Protein AF-A0A2H9L9Q4-F1 (afdb_monomer)

Structure (mmCIF, N/CA/C/O backbone):
data_AF-A0A2H9L9Q4-F1
#
_entry.id   AF-A0A2H9L9Q4-F1
#
loop_
_atom_site.group_PDB
_atom_site.id
_atom_site.type_symbol
_atom_site.label_atom_id
_atom_site.label_alt_id
_atom_site.label_comp_id
_atom_site.label_asym_id
_atom_site.label_entity_id
_atom_site.label_seq_id
_atom_site.pdbx_PDB_ins_code
_atom_site.Cartn_x
_atom_site.Cartn_y
_atom_site.Cartn_z
_atom_site.occupancy
_atom_site.B_iso_or_equiv
_atom_site.auth_seq_id
_atom_site.auth_comp_id
_atom_site.auth_asym_id
_atom_site.auth_atom_id
_atom_site.pdbx_PDB_model_num
ATOM 1 N N . MET A 1 1 ? 17.884 46.945 -38.966 1.00 43.84 1 MET A N 1
ATOM 2 C CA . MET A 1 1 ? 17.045 45.928 -38.302 1.00 43.84 1 MET A CA 1
ATOM 3 C C . MET A 1 1 ? 17.949 45.073 -37.422 1.00 43.84 1 MET A C 1
ATOM 5 O O . MET A 1 1 ? 18.669 44.251 -37.975 1.00 43.84 1 MET A O 1
ATOM 9 N N . PRO A 1 2 ? 18.020 45.309 -36.104 1.00 39.25 2 PRO A N 1
ATOM 10 C CA . PRO A 1 2 ? 18.740 44.424 -35.196 1.00 39.25 2 PRO A CA 1
ATOM 11 C C . PRO A 1 2 ? 17.828 43.260 -34.773 1.00 39.25 2 PRO A C 1
ATOM 13 O O . PRO A 1 2 ? 16.712 43.481 -34.310 1.00 39.25 2 PRO A O 1
ATOM 16 N N . THR A 1 3 ? 18.290 42.027 -34.972 1.00 51.09 3 THR A N 1
ATOM 17 C CA . THR A 1 3 ? 17.636 40.795 -34.509 1.00 51.09 3 THR A CA 1
ATOM 18 C C . THR A 1 3 ? 17.971 40.561 -33.036 1.00 51.09 3 THR A C 1
ATOM 20 O O . THR A 1 3 ? 19.142 40.470 -32.674 1.00 51.09 3 THR A O 1
ATOM 23 N N . ASP A 1 4 ? 16.940 40.492 -32.200 1.00 53.03 4 ASP A N 1
ATOM 24 C CA . ASP A 1 4 ? 17.008 40.265 -30.753 1.00 53.03 4 ASP A CA 1
ATOM 25 C C . ASP A 1 4 ? 17.643 38.897 -30.400 1.00 53.03 4 ASP A C 1
ATOM 27 O O . ASP A 1 4 ? 17.156 37.870 -30.880 1.00 53.03 4 ASP A O 1
ATOM 31 N N . PRO A 1 5 ? 18.697 38.834 -29.561 1.00 51.59 5 PRO A N 1
ATOM 32 C CA . PRO A 1 5 ? 19.255 37.592 -29.046 1.00 51.59 5 PRO A CA 1
ATOM 33 C C . PRO A 1 5 ? 18.615 37.265 -27.689 1.00 51.59 5 PRO A C 1
ATOM 35 O O . PRO A 1 5 ? 19.230 37.452 -26.638 1.00 51.59 5 PRO A O 1
ATOM 38 N N . ARG A 1 6 ? 17.372 36.775 -27.682 1.00 43.81 6 ARG A N 1
ATOM 39 C CA . ARG A 1 6 ? 16.716 36.331 -26.443 1.00 43.81 6 ARG A CA 1
ATOM 40 C C . ARG A 1 6 ? 16.278 34.873 -26.491 1.00 43.81 6 ARG A C 1
ATOM 42 O O . ARG A 1 6 ? 15.568 34.424 -27.383 1.00 43.81 6 ARG A O 1
ATOM 49 N N . SER A 1 7 ? 16.718 34.189 -25.434 1.00 46.62 7 SER A N 1
ATOM 50 C CA . SER A 1 7 ? 16.225 32.932 -24.868 1.00 46.62 7 SER A CA 1
ATOM 51 C C . SER A 1 7 ? 16.366 31.675 -25.723 1.00 46.62 7 SER A C 1
ATOM 53 O O . SER A 1 7 ? 15.405 31.118 -26.246 1.00 46.62 7 SER A O 1
ATOM 55 N N . ASN A 1 8 ? 17.592 31.154 -25.721 1.00 40.25 8 ASN A N 1
ATOM 56 C CA . ASN A 1 8 ? 17.859 29.723 -25.787 1.00 40.25 8 ASN A CA 1
ATOM 57 C C . ASN A 1 8 ? 17.203 29.031 -24.573 1.00 40.25 8 ASN A C 1
ATOM 59 O O . ASN A 1 8 ? 17.855 28.800 -23.555 1.00 40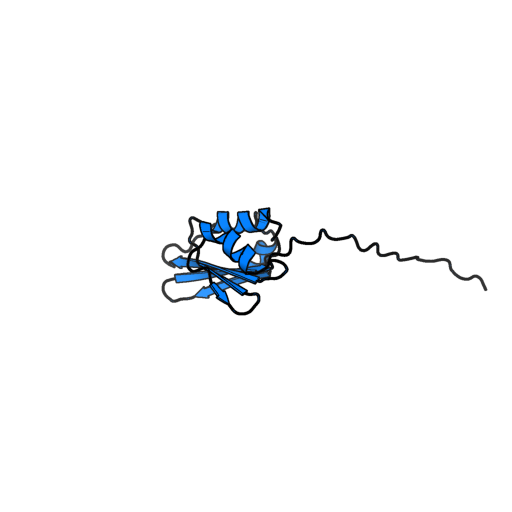.25 8 ASN A O 1
ATOM 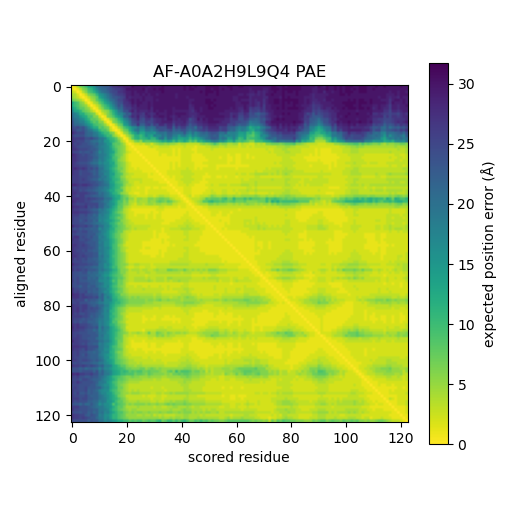63 N N . ASN A 1 9 ? 15.905 28.731 -24.655 1.00 40.69 9 ASN A N 1
ATOM 64 C CA . ASN A 1 9 ? 15.212 27.910 -23.665 1.00 40.69 9 ASN A CA 1
ATOM 65 C C . ASN A 1 9 ? 15.562 26.438 -23.894 1.00 40.69 9 ASN A C 1
ATOM 67 O O . ASN A 1 9 ? 14.764 25.634 -24.374 1.00 40.69 9 ASN A O 1
ATOM 71 N N . ARG A 1 10 ? 16.794 26.094 -23.514 1.00 35.97 10 ARG A N 1
ATOM 72 C CA . ARG A 1 10 ? 17.216 24.731 -23.218 1.00 35.97 10 ARG A CA 1
ATOM 73 C C . ARG A 1 10 ? 16.554 24.352 -21.897 1.00 35.97 10 ARG A C 1
ATOM 75 O O . ARG A 1 10 ? 17.144 24.509 -20.832 1.00 35.97 10 ARG A O 1
ATOM 82 N N . TRP A 1 11 ? 15.311 23.885 -21.964 1.00 38.22 11 TRP A N 1
ATOM 83 C CA . TRP A 1 11 ? 14.765 23.057 -20.898 1.00 38.22 11 TRP A CA 1
ATOM 84 C C . TRP A 1 11 ? 15.619 21.796 -20.897 1.00 38.22 11 TRP A C 1
ATOM 86 O O . TRP A 1 11 ? 15.398 20.869 -21.673 1.00 38.22 11 TRP A O 1
ATOM 96 N N . SER A 1 12 ? 16.682 21.818 -20.098 1.00 38.00 12 SER A N 1
ATOM 97 C CA . SER A 1 12 ? 17.366 20.617 -19.664 1.00 38.00 12 SER A CA 1
ATOM 98 C C . SER A 1 12 ? 16.286 19.779 -19.005 1.00 38.00 12 SER A C 1
ATOM 100 O O . SER A 1 12 ? 15.901 20.065 -17.873 1.00 38.00 12 SER A O 1
ATOM 102 N N . ALA A 1 13 ? 15.737 18.816 -19.747 1.00 40.00 13 ALA A N 1
ATOM 103 C CA . ALA A 1 13 ? 14.986 17.723 -19.174 1.00 40.00 13 ALA A CA 1
ATOM 104 C C . ALA A 1 13 ? 15.926 17.119 -18.136 1.00 40.00 13 ALA A C 1
ATOM 106 O O . ALA A 1 13 ? 16.867 16.405 -18.476 1.00 40.00 13 ALA A O 1
ATOM 107 N N . GLN A 1 14 ? 15.757 17.537 -16.882 1.00 41.75 14 GLN A N 1
ATOM 108 C CA . GLN A 1 14 ? 16.363 16.868 -15.756 1.00 41.75 14 GLN A CA 1
ATOM 109 C C . GLN A 1 14 ? 15.865 15.444 -15.896 1.00 41.75 14 GLN A C 1
ATOM 111 O O . GLN A 1 14 ? 14.661 15.186 -15.811 1.00 41.75 14 GLN A O 1
ATOM 116 N N . SER A 1 15 ? 16.798 14.573 -16.267 1.00 40.34 15 SER A N 1
ATOM 117 C CA . SER A 1 15 ? 16.666 13.134 -16.239 1.00 40.34 15 SER A CA 1
ATOM 118 C C . SER A 1 15 ? 16.173 12.797 -14.844 1.00 40.34 15 SER A C 1
ATOM 120 O O . SER A 1 15 ? 16.956 12.743 -13.897 1.00 40.34 15 SER A O 1
ATOM 122 N N . HIS A 1 16 ? 14.850 12.690 -14.715 1.00 47.25 16 HIS A N 1
ATOM 123 C CA . HIS A 1 16 ? 14.247 12.078 -13.554 1.00 47.25 16 HIS A CA 1
ATOM 124 C C . HIS A 1 16 ? 14.868 10.683 -13.505 1.00 47.25 16 HIS A C 1
ATOM 126 O O . HIS A 1 16 ? 14.940 10.047 -14.566 1.00 47.25 16 HIS A O 1
ATOM 132 N N . PRO A 1 17 ? 15.395 10.242 -12.350 1.00 47.22 17 PRO A N 1
ATOM 133 C CA . PRO A 1 17 ? 15.882 8.880 -12.231 1.00 47.22 17 PRO A CA 1
ATOM 134 C C . PRO A 1 17 ? 14.781 7.962 -12.758 1.00 47.22 17 PRO A C 1
ATOM 136 O O . PRO A 1 17 ? 13.597 8.182 -12.487 1.00 47.22 17 PRO A O 1
ATOM 139 N N . GLU A 1 18 ? 15.167 7.037 -13.630 1.00 51.12 18 GLU A N 1
ATOM 140 C CA . GLU A 1 18 ? 14.252 6.050 -14.174 1.00 51.12 18 GLU A CA 1
ATOM 141 C C . GLU A 1 18 ? 13.669 5.297 -12.979 1.00 51.12 18 GLU A C 1
ATOM 143 O O . GLU A 1 18 ? 14.385 4.535 -12.339 1.00 51.12 18 GLU A O 1
ATOM 148 N N . VAL A 1 19 ? 12.413 5.606 -12.627 1.00 57.41 19 VAL A N 1
ATOM 149 C CA . VAL A 1 19 ? 11.683 4.921 -11.554 1.00 57.41 19 VAL A CA 1
ATOM 150 C C . VAL A 1 19 ? 11.829 3.440 -11.832 1.00 57.41 19 VAL A C 1
ATOM 1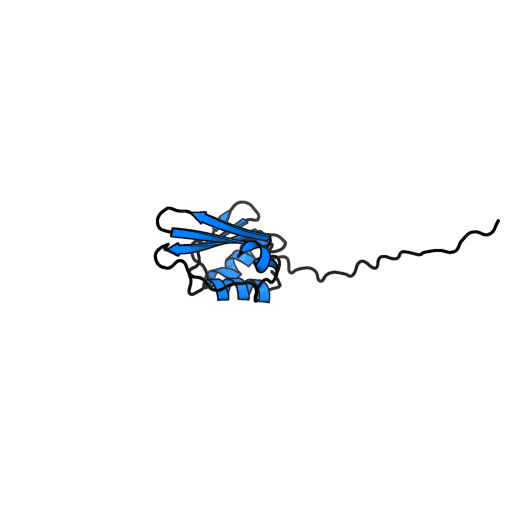52 O O . VAL A 1 19 ? 11.507 3.019 -12.946 1.00 57.41 19 VAL A O 1
ATOM 155 N N . GLU A 1 20 ? 12.344 2.683 -10.868 1.00 65.25 20 GLU A N 1
ATOM 156 C CA . GLU A 1 20 ? 12.578 1.255 -11.044 1.00 65.25 20 GLU A CA 1
ATOM 157 C C . GLU A 1 20 ? 11.264 0.592 -11.484 1.00 65.25 20 GLU A C 1
ATOM 159 O O . GLU A 1 20 ? 10.252 0.589 -10.778 1.00 65.25 20 GLU A O 1
ATOM 164 N N . LYS A 1 21 ? 11.234 0.149 -12.744 1.00 81.06 21 LYS A N 1
ATOM 165 C CA . LYS A 1 21 ? 10.029 -0.378 -13.381 1.00 81.06 21 LYS A CA 1
ATOM 166 C C . LYS A 1 21 ? 9.899 -1.834 -12.978 1.00 81.06 21 LYS A C 1
ATOM 168 O O . LYS A 1 21 ? 10.616 -2.671 -13.510 1.00 81.06 21 LYS A O 1
ATOM 173 N N . MET A 1 22 ? 8.965 -2.125 -12.079 1.00 91.81 22 MET A N 1
ATOM 174 C CA . MET A 1 22 ? 8.639 -3.497 -11.710 1.00 91.81 22 MET A CA 1
ATOM 175 C C . MET A 1 22 ? 7.402 -3.995 -12.454 1.00 91.81 22 MET A C 1
ATOM 177 O O . MET A 1 22 ? 6.328 -3.374 -12.467 1.00 91.81 22 MET A O 1
ATOM 181 N N . ASN A 1 23 ? 7.533 -5.171 -13.055 1.00 93.94 23 ASN A N 1
ATOM 182 C CA . ASN A 1 23 ? 6.400 -5.871 -13.638 1.00 93.94 23 ASN A CA 1
ATOM 183 C C . ASN A 1 23 ? 5.553 -6.553 -12.546 1.00 93.94 23 ASN A C 1
ATOM 185 O O . ASN A 1 23 ? 5.935 -6.647 -11.380 1.00 93.94 23 ASN A O 1
ATOM 189 N N . ALA A 1 24 ? 4.376 -7.055 -12.924 1.00 95.06 24 ALA A N 1
ATOM 190 C CA . ALA A 1 24 ? 3.425 -7.620 -11.968 1.00 95.06 24 ALA A CA 1
ATOM 191 C C . ALA A 1 24 ? 3.975 -8.826 -11.177 1.00 95.06 24 ALA A C 1
ATOM 193 O O . ALA A 1 24 ? 3.596 -9.013 -10.022 1.00 95.06 24 ALA A O 1
ATOM 194 N N . ASN A 1 25 ? 4.872 -9.633 -11.759 1.00 95.62 25 ASN A N 1
ATOM 195 C CA . ASN A 1 25 ? 5.470 -10.769 -11.053 1.00 95.62 25 ASN A CA 1
ATOM 196 C C . ASN A 1 25 ? 6.476 -10.307 -9.998 1.00 95.62 25 ASN A C 1
ATOM 198 O O . ASN A 1 25 ? 6.466 -10.835 -8.890 1.00 95.62 25 ASN A O 1
ATOM 202 N N . GLU A 1 26 ? 7.315 -9.325 -10.318 1.00 95.69 26 GLU A N 1
ATOM 203 C CA . GLU A 1 26 ? 8.301 -8.768 -9.382 1.00 95.69 26 GLU A CA 1
ATOM 204 C C . GLU A 1 26 ? 7.608 -8.122 -8.187 1.00 95.69 26 GLU A C 1
ATOM 206 O O . GLU A 1 26 ? 7.926 -8.447 -7.043 1.00 95.69 26 GLU A O 1
ATOM 211 N N . VAL A 1 27 ? 6.579 -7.309 -8.447 1.00 96.25 27 VAL A N 1
ATOM 212 C CA . VAL A 1 27 ? 5.756 -6.710 -7.390 1.00 96.25 27 VAL A CA 1
ATOM 213 C C . VAL A 1 27 ? 5.096 -7.788 -6.536 1.00 96.25 27 VAL A C 1
ATOM 215 O O . VAL A 1 27 ? 5.148 -7.710 -5.310 1.00 96.25 27 VAL A O 1
ATOM 218 N N . ALA A 1 28 ? 4.513 -8.822 -7.154 1.00 96.75 28 ALA A N 1
ATOM 219 C CA . ALA A 1 28 ? 3.887 -9.921 -6.425 1.00 96.75 28 ALA A CA 1
ATOM 220 C C . ALA A 1 28 ? 4.883 -10.676 -5.528 1.00 96.75 28 ALA A C 1
ATOM 222 O O . ALA A 1 28 ? 4.519 -11.050 -4.416 1.00 96.75 28 ALA A O 1
ATOM 223 N N . GLN A 1 29 ? 6.127 -10.888 -5.974 1.00 96.94 29 GLN A N 1
ATOM 224 C CA . GLN A 1 29 ? 7.165 -11.515 -5.147 1.00 96.94 29 GLN A CA 1
ATOM 225 C C . GLN A 1 29 ? 7.630 -10.597 -4.012 1.00 96.94 29 GLN A C 1
ATOM 227 O O . GLN A 1 29 ? 7.757 -11.068 -2.882 1.00 96.94 29 GLN A O 1
ATOM 232 N N . LEU A 1 30 ? 7.833 -9.304 -4.288 1.00 96.38 30 LEU A N 1
ATOM 233 C CA . LEU A 1 30 ? 8.270 -8.311 -3.304 1.00 96.38 30 LEU A CA 1
ATOM 234 C C . LEU A 1 30 ? 7.317 -8.246 -2.102 1.00 96.38 30 LEU A C 1
ATOM 236 O O . LEU A 1 30 ? 7.753 -8.257 -0.951 1.00 96.38 30 LEU A O 1
ATOM 240 N N . ILE A 1 31 ? 6.008 -8.232 -2.363 1.00 96.75 31 ILE A N 1
ATOM 241 C CA . ILE A 1 31 ? 4.990 -8.057 -1.318 1.00 96.75 31 ILE A CA 1
ATOM 242 C C . ILE A 1 31 ? 4.537 -9.366 -0.659 1.00 96.75 31 ILE A C 1
ATOM 244 O O . ILE A 1 31 ? 3.851 -9.331 0.360 1.00 96.75 31 ILE A O 1
ATOM 248 N N . LYS A 1 32 ? 4.945 -10.527 -1.187 1.00 96.38 32 LYS A N 1
ATOM 249 C CA . LYS A 1 32 ? 4.449 -11.853 -0.775 1.00 96.38 32 LYS A CA 1
ATOM 250 C C . LYS A 1 32 ? 4.621 -12.167 0.713 1.00 96.38 32 LYS A C 1
ATOM 252 O O . LYS A 1 32 ? 3.848 -12.935 1.269 1.00 96.38 32 LYS A O 1
ATOM 257 N N . ARG A 1 33 ? 5.647 -11.610 1.362 1.00 96.56 33 ARG A N 1
ATOM 258 C CA . ARG A 1 33 ? 5.900 -11.809 2.804 1.00 96.56 33 ARG A CA 1
ATOM 259 C C . ARG A 1 33 ? 5.027 -10.930 3.709 1.00 96.56 33 ARG A C 1
ATOM 261 O O . ARG A 1 33 ? 4.928 -11.216 4.895 1.00 96.56 33 ARG A O 1
ATOM 268 N N . TYR A 1 34 ? 4.419 -9.877 3.165 1.00 97.38 34 TYR A N 1
ATOM 269 C CA . TYR A 1 34 ? 3.636 -8.887 3.915 1.00 97.38 34 TYR A CA 1
ATOM 270 C C . TYR A 1 34 ? 2.135 -8.951 3.609 1.00 97.38 34 TYR A C 1
ATOM 272 O O . TYR A 1 34 ? 1.347 -8.194 4.178 1.00 97.38 34 TYR A O 1
ATOM 280 N N . ALA A 1 35 ? 1.739 -9.811 2.674 1.00 97.12 35 ALA A N 1
ATOM 281 C CA . ALA A 1 35 ? 0.386 -9.862 2.166 1.00 97.12 35 ALA A CA 1
ATOM 282 C C . ALA A 1 35 ? -0.024 -11.287 1.785 1.00 97.12 35 ALA A C 1
ATOM 284 O O . ALA A 1 35 ? 0.775 -12.087 1.299 1.00 97.12 35 ALA A O 1
ATOM 285 N N . ASP A 1 36 ? -1.308 -11.551 1.958 1.00 97.19 36 ASP A N 1
ATOM 286 C CA . ASP A 1 36 ? -2.006 -12.760 1.567 1.00 97.19 36 ASP A CA 1
ATOM 287 C C . ASP A 1 36 ? -2.789 -12.516 0.264 1.00 97.19 36 ASP A C 1
ATOM 289 O O . ASP A 1 36 ? -2.879 -11.394 -0.247 1.00 97.19 36 ASP A O 1
ATOM 293 N N . ASP A 1 37 ? -3.373 -13.578 -0.299 1.00 96.25 37 ASP A N 1
ATOM 294 C CA . ASP A 1 37 ? -4.243 -13.497 -1.484 1.00 96.25 37 ASP A CA 1
ATOM 295 C C . ASP A 1 37 ? -3.625 -12.781 -2.704 1.00 96.25 37 ASP A C 1
ATOM 297 O O . ASP A 1 37 ? -4.343 -12.219 -3.536 1.00 96.25 37 ASP A O 1
ATOM 301 N N . VAL A 1 38 ? -2.295 -12.830 -2.842 1.00 97.62 38 VAL A N 1
ATOM 302 C CA . VAL A 1 38 ? -1.572 -12.165 -3.931 1.00 97.62 38 VAL A CA 1
ATOM 303 C C . VAL A 1 38 ? -1.973 -12.758 -5.280 1.00 97.62 38 VAL A C 1
ATOM 305 O O . VAL A 1 38 ? -1.713 -13.928 -5.571 1.00 97.62 38 VAL A O 1
ATOM 308 N N . LYS A 1 39 ? -2.610 -11.941 -6.117 1.00 97.31 39 LYS A N 1
ATOM 309 C CA . LYS A 1 39 ? -3.179 -12.329 -7.410 1.00 97.31 39 LYS A CA 1
ATOM 310 C C . LYS A 1 39 ? -2.751 -11.340 -8.478 1.00 97.31 39 LYS A C 1
ATOM 312 O O . LYS A 1 39 ? -2.929 -10.134 -8.324 1.00 97.31 39 LYS A O 1
ATOM 317 N N . ILE A 1 40 ? -2.244 -11.862 -9.588 1.00 96.88 40 ILE A N 1
ATOM 318 C CA . ILE A 1 40 ? -2.017 -11.076 -10.799 1.00 96.88 40 ILE A CA 1
ATOM 319 C C . ILE A 1 40 ? -3.285 -11.159 -11.646 1.00 96.88 40 ILE A C 1
ATOM 321 O O . ILE A 1 40 ? -3.759 -12.248 -11.967 1.00 96.88 40 ILE A O 1
ATOM 325 N N . VAL A 1 41 ? -3.851 -10.004 -11.978 1.00 94.19 41 VAL A N 1
ATOM 326 C CA . VAL A 1 41 ? -5.069 -9.862 -12.774 1.00 94.19 41 VAL A CA 1
ATOM 327 C C . VAL A 1 41 ? -4.722 -9.138 -14.073 1.00 94.19 41 VAL A C 1
ATOM 329 O O . VAL A 1 41 ? -4.148 -8.047 -14.080 1.00 94.19 41 VAL A O 1
ATOM 332 N N . GLY A 1 42 ? -5.061 -9.759 -15.203 1.00 89.06 42 GLY A N 1
ATOM 333 C CA . GLY A 1 42 ? -4.657 -9.258 -16.515 1.00 89.06 42 GLY A CA 1
ATOM 334 C C . GLY A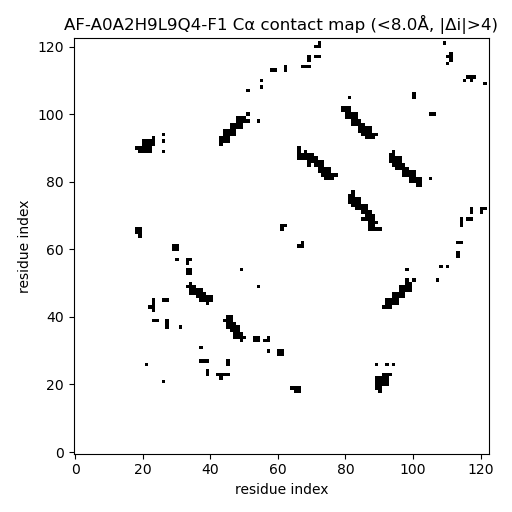 1 42 ? -3.132 -9.192 -16.664 1.00 89.06 42 GLY A C 1
ATOM 335 O O . GLY A 1 42 ? -2.407 -9.996 -16.088 1.00 89.06 42 GLY A O 1
ATOM 336 N N . ALA A 1 43 ? -2.641 -8.234 -17.453 1.00 86.19 43 ALA A N 1
ATOM 337 C CA . ALA A 1 43 ? -1.213 -8.133 -17.766 1.00 86.19 43 ALA A CA 1
ATOM 338 C C . ALA A 1 43 ? -0.390 -7.335 -16.736 1.00 86.19 43 ALA A C 1
ATOM 340 O O . ALA A 1 43 ? 0.826 -7.490 -16.682 1.00 86.19 43 ALA A O 1
ATOM 341 N N . ARG A 1 44 ? -1.021 -6.433 -15.969 1.00 93.19 44 ARG A N 1
ATOM 342 C CA . ARG A 1 44 ? -0.311 -5.382 -15.209 1.00 93.19 44 ARG A CA 1
ATOM 343 C C . ARG A 1 44 ? -0.862 -5.117 -13.807 1.00 93.19 44 ARG A C 1
ATOM 345 O O . ARG A 1 44 ? -0.345 -4.227 -13.143 1.00 93.19 44 ARG A O 1
ATOM 352 N N . GLN A 1 45 ? -1.906 -5.810 -13.351 1.00 95.62 45 GLN A N 1
ATOM 353 C CA . GLN A 1 45 ? -2.514 -5.516 -12.049 1.00 95.62 45 GLN A CA 1
ATOM 354 C C . GLN A 1 45 ? -2.162 -6.590 -11.032 1.00 95.62 45 GLN A C 1
ATOM 356 O O . GLN A 1 45 ? -2.308 -7.778 -11.302 1.00 95.62 45 GLN A O 1
ATOM 361 N N . VAL A 1 46 ? -1.742 -6.162 -9.849 1.00 97.81 46 VAL A N 1
ATOM 362 C CA . VAL A 1 46 ? -1.532 -7.021 -8.688 1.00 97.81 46 VAL A CA 1
ATOM 363 C C . VAL A 1 46 ? -2.555 -6.631 -7.631 1.00 97.81 46 VAL A C 1
ATOM 365 O O . VAL A 1 46 ? -2.726 -5.453 -7.319 1.00 97.81 46 VAL A O 1
ATOM 368 N N . PHE A 1 47 ? -3.251 -7.621 -7.092 1.00 98.25 47 PHE A N 1
ATOM 369 C CA . PHE A 1 47 ? -4.142 -7.485 -5.949 1.00 98.25 47 PHE A CA 1
ATOM 370 C C . PHE A 1 47 ? -3.562 -8.279 -4.794 1.00 98.25 47 PHE A C 1
ATOM 372 O O . PHE A 1 47 ? -3.148 -9.420 -4.983 1.00 98.25 47 PHE A O 1
ATOM 379 N N . ALA A 1 48 ? -3.541 -7.681 -3.612 1.00 98.19 48 ALA A N 1
ATOM 380 C CA . ALA A 1 48 ? -3.035 -8.322 -2.411 1.00 98.19 48 ALA A CA 1
ATOM 381 C C . ALA A 1 48 ? -3.843 -7.864 -1.194 1.00 98.19 48 ALA A C 1
ATOM 383 O O . ALA A 1 48 ? -4.345 -6.737 -1.169 1.00 98.19 48 ALA A O 1
ATOM 384 N N . ALA A 1 49 ? -3.978 -8.732 -0.197 1.00 98.25 49 ALA A N 1
ATOM 385 C CA . ALA A 1 49 ? -4.616 -8.417 1.075 1.00 98.25 49 ALA A CA 1
ATOM 386 C C . ALA A 1 49 ? -3.561 -8.379 2.183 1.00 98.25 49 ALA A C 1
ATOM 388 O O . ALA A 1 49 ? -2.689 -9.232 2.228 1.00 98.25 49 ALA A O 1
ATOM 389 N N . THR A 1 50 ? -3.623 -7.407 3.078 1.00 97.94 50 THR A N 1
ATOM 390 C CA . THR A 1 50 ? -2.719 -7.282 4.228 1.00 97.94 50 THR A CA 1
ATOM 391 C C . THR A 1 50 ? -3.528 -6.973 5.490 1.00 97.94 50 THR A C 1
ATOM 393 O O . THR A 1 50 ? -4.746 -6.778 5.424 1.00 97.94 50 THR A O 1
ATOM 396 N N . ASP A 1 51 ? -2.859 -6.955 6.635 1.00 95.69 51 ASP A N 1
ATOM 397 C CA . ASP A 1 51 ? -3.431 -6.688 7.954 1.00 95.69 51 ASP A CA 1
ATOM 398 C C . ASP A 1 51 ? -2.738 -5.503 8.640 1.00 95.69 51 ASP A C 1
ATOM 400 O O . ASP A 1 51 ? -1.818 -4.889 8.089 1.00 95.69 51 ASP A O 1
ATOM 404 N N . LYS A 1 52 ? -3.234 -5.134 9.828 1.00 94.50 52 LYS A N 1
ATOM 405 C CA . LYS A 1 52 ? -2.741 -3.967 10.572 1.00 94.50 52 LYS A CA 1
ATOM 406 C C . LYS A 1 52 ? -1.287 -4.138 11.007 1.00 94.50 52 LYS A C 1
ATOM 408 O O . LYS A 1 52 ? -0.593 -3.148 11.195 1.00 94.50 52 LYS A O 1
ATOM 413 N N . GLU A 1 53 ? -0.833 -5.374 11.143 1.00 95.06 53 GLU A N 1
ATOM 414 C CA . GLU A 1 53 ? 0.507 -5.722 11.589 1.00 95.06 53 GLU A CA 1
ATOM 415 C C . GLU A 1 53 ? 1.538 -5.598 10.459 1.00 95.06 53 GLU A C 1
ATOM 417 O O . GLU A 1 53 ? 2.699 -5.298 10.728 1.00 95.06 53 GLU A O 1
ATOM 422 N N . ARG A 1 54 ? 1.140 -5.821 9.197 1.00 97.00 54 ARG A N 1
ATOM 423 C CA . ARG A 1 54 ? 2.079 -5.930 8.064 1.00 97.00 54 ARG A CA 1
ATOM 424 C C . ARG A 1 54 ? 2.012 -4.789 7.051 1.00 97.00 54 ARG A C 1
ATOM 426 O O . ARG A 1 54 ? 2.969 -4.614 6.294 1.00 97.00 54 ARG A O 1
ATOM 433 N N . TYR A 1 55 ? 0.934 -4.006 6.997 1.00 97.44 55 TYR A N 1
ATOM 434 C CA . TYR A 1 55 ? 0.749 -3.036 5.907 1.00 97.44 55 TYR A CA 1
ATOM 435 C C . TYR A 1 55 ? 1.804 -1.916 5.880 1.00 97.44 55 TYR A C 1
ATOM 437 O O . TYR A 1 55 ? 2.268 -1.557 4.798 1.00 97.44 55 TYR A O 1
ATOM 445 N N . ILE A 1 56 ? 2.240 -1.399 7.037 1.00 97.50 56 ILE A N 1
ATOM 446 C CA . ILE A 1 56 ? 3.305 -0.382 7.115 1.00 97.50 56 ILE A CA 1
ATOM 447 C C . ILE A 1 56 ? 4.622 -0.929 6.567 1.00 97.50 56 ILE A C 1
ATOM 449 O O . ILE A 1 56 ? 5.296 -0.255 5.784 1.00 97.50 56 ILE A O 1
ATOM 453 N N . GLU A 1 57 ? 4.973 -2.169 6.915 1.00 97.69 57 GLU A N 1
ATOM 454 C CA . GLU A 1 57 ? 6.168 -2.824 6.384 1.00 97.69 57 GLU A CA 1
ATOM 455 C C . GLU A 1 57 ? 6.052 -3.086 4.879 1.00 97.69 57 GLU A C 1
ATOM 457 O O . GLU A 1 57 ? 7.018 -2.868 4.149 1.00 97.69 57 GLU A O 1
ATOM 462 N N . ALA A 1 58 ? 4.872 -3.494 4.396 1.00 97.56 58 ALA A N 1
ATOM 463 C CA . ALA A 1 58 ? 4.613 -3.691 2.971 1.00 97.56 58 ALA A CA 1
ATOM 464 C C . ALA A 1 58 ? 4.839 -2.393 2.182 1.00 97.56 58 ALA A C 1
ATOM 466 O O . ALA A 1 58 ? 5.566 -2.370 1.191 1.00 97.56 58 ALA A O 1
ATOM 467 N N . LEU A 1 59 ? 4.233 -1.299 2.645 1.00 97.25 59 LEU A N 1
ATOM 468 C CA . LEU A 1 59 ? 4.327 0.023 2.032 1.00 97.25 59 LEU A CA 1
ATOM 469 C C . LEU A 1 59 ? 5.749 0.594 2.107 1.00 97.25 59 LEU A C 1
ATOM 471 O O . LEU A 1 59 ? 6.235 1.186 1.141 1.00 97.25 59 LEU A O 1
ATOM 475 N N . THR A 1 60 ? 6.444 0.354 3.217 1.00 97.19 60 THR A N 1
ATOM 476 C CA . THR A 1 60 ? 7.858 0.702 3.388 1.00 97.19 60 THR A CA 1
ATOM 477 C C . THR A 1 60 ? 8.745 -0.059 2.406 1.00 97.19 60 THR A C 1
ATOM 479 O O . THR A 1 60 ? 9.563 0.556 1.728 1.00 97.19 60 THR A O 1
ATOM 482 N N . ALA A 1 61 ? 8.539 -1.370 2.249 1.00 96.50 61 ALA A N 1
ATOM 483 C CA . ALA A 1 61 ? 9.294 -2.180 1.299 1.00 96.50 61 ALA A CA 1
ATOM 484 C C . ALA A 1 61 ? 9.109 -1.691 -0.147 1.00 96.50 61 ALA A C 1
ATOM 486 O O . ALA A 1 61 ? 10.077 -1.645 -0.903 1.00 96.50 61 ALA A O 1
ATOM 487 N N . LEU A 1 62 ? 7.896 -1.273 -0.528 1.00 95.12 62 LEU A N 1
ATOM 488 C CA . LEU A 1 62 ? 7.644 -0.659 -1.837 1.00 95.12 62 LEU A CA 1
ATOM 489 C C . LEU A 1 62 ? 8.445 0.639 -2.010 1.00 95.12 62 LEU A C 1
ATOM 491 O O . LEU A 1 62 ? 9.146 0.798 -3.008 1.00 95.12 62 LEU A O 1
ATOM 495 N N . ARG A 1 63 ? 8.395 1.546 -1.026 1.00 94.31 63 ARG A N 1
ATOM 496 C CA . ARG A 1 63 ? 9.155 2.808 -1.045 1.00 94.31 63 ARG A CA 1
ATOM 497 C C . ARG A 1 63 ? 10.664 2.571 -1.146 1.00 94.31 63 ARG A C 1
ATOM 499 O O . ARG A 1 63 ? 11.340 3.293 -1.882 1.00 94.31 63 ARG A O 1
ATOM 506 N N . ASP A 1 64 ? 11.181 1.595 -0.406 1.00 95.00 64 ASP A N 1
ATOM 507 C CA . ASP A 1 64 ? 12.610 1.267 -0.359 1.00 95.00 64 ASP A CA 1
ATOM 508 C C . ASP A 1 64 ? 13.111 0.658 -1.683 1.00 95.00 64 ASP A C 1
ATOM 510 O O . ASP A 1 64 ? 14.294 0.771 -1.991 1.00 95.00 64 ASP A O 1
ATOM 514 N N . ASN A 1 65 ? 12.207 0.106 -2.503 1.00 92.88 65 ASN A N 1
ATOM 515 C CA . ASN A 1 65 ? 12.448 -0.310 -3.894 1.00 92.88 65 ASN A CA 1
ATOM 516 C C . ASN A 1 65 ? 12.062 0.790 -4.913 1.00 92.88 65 ASN A C 1
ATOM 518 O O . ASN A 1 65 ? 11.658 0.504 -6.034 1.00 92.88 65 ASN A O 1
ATOM 522 N N . ASP A 1 66 ? 12.109 2.061 -4.501 1.00 90.88 66 ASP A N 1
ATOM 523 C CA . ASP A 1 66 ? 11.809 3.252 -5.315 1.00 90.88 66 ASP A CA 1
ATOM 524 C C . ASP A 1 66 ? 10.374 3.344 -5.890 1.00 90.88 66 ASP A C 1
ATOM 526 O O . ASP A 1 66 ? 10.057 4.242 -6.674 1.00 90.88 66 ASP A O 1
ATOM 530 N N . LEU A 1 67 ? 9.441 2.504 -5.429 1.00 92.25 67 LEU A N 1
ATOM 531 C CA . LEU A 1 67 ? 8.030 2.517 -5.840 1.00 92.25 67 LEU A CA 1
ATOM 532 C C . LEU A 1 67 ? 7.242 3.565 -5.039 1.00 92.25 67 LEU A C 1
ATOM 534 O O . LEU A 1 67 ? 6.391 3.257 -4.207 1.00 92.25 67 LEU A O 1
ATOM 538 N N . LYS A 1 68 ? 7.562 4.840 -5.270 1.00 87.81 68 LYS A N 1
ATOM 539 C CA . LYS A 1 68 ? 7.129 5.982 -4.439 1.00 87.81 68 LYS A CA 1
ATOM 540 C C . LYS A 1 68 ? 5.791 6.607 -4.837 1.00 87.81 68 LYS A C 1
ATOM 542 O O . LYS A 1 68 ? 5.303 7.514 -4.163 1.00 87.81 68 LYS A O 1
ATOM 547 N N . HIS A 1 69 ? 5.205 6.181 -5.953 1.00 91.56 69 HIS A N 1
ATOM 548 C CA . HIS A 1 69 ? 4.021 6.829 -6.504 1.00 91.56 69 HIS A CA 1
ATOM 549 C C . HIS A 1 69 ? 2.729 6.198 -5.965 1.00 91.56 69 HIS A C 1
ATOM 551 O O . HIS A 1 69 ? 2.159 5.293 -6.576 1.00 91.56 69 HIS A O 1
ATOM 557 N N . LEU A 1 70 ? 2.260 6.713 -4.825 1.00 94.69 70 LEU A N 1
ATOM 558 C CA . LEU A 1 70 ? 0.905 6.478 -4.326 1.00 94.69 70 LEU A CA 1
ATOM 559 C C . LEU A 1 70 ? -0.093 7.267 -5.181 1.00 94.69 70 LEU A C 1
ATOM 561 O O . LEU A 1 70 ? -0.160 8.494 -5.110 1.00 94.69 70 LEU A O 1
ATOM 565 N N . THR A 1 71 ? -0.863 6.557 -5.999 1.00 93.50 71 THR A N 1
ATOM 566 C CA . THR A 1 71 ? -1.825 7.156 -6.927 1.00 93.50 71 THR A CA 1
ATOM 567 C C . THR A 1 71 ? -3.097 7.582 -6.212 1.00 93.50 71 THR A C 1
ATOM 569 O O . THR A 1 71 ? -3.606 8.667 -6.471 1.00 93.50 71 THR A O 1
ATOM 572 N N . THR A 1 72 ? -3.643 6.734 -5.342 1.00 95.56 72 THR A N 1
ATOM 573 C CA . THR A 1 72 ? -4.932 6.952 -4.666 1.00 95.56 72 THR A CA 1
ATOM 574 C C . THR A 1 72 ? -5.003 6.077 -3.412 1.00 95.56 72 THR A C 1
ATOM 576 O O . THR A 1 72 ? -4.389 5.008 -3.375 1.00 95.56 72 THR A O 1
ATOM 579 N N . ILE A 1 73 ? -5.779 6.498 -2.412 1.00 97.19 73 ILE A N 1
ATOM 580 C CA . ILE A 1 73 ? -6.272 5.623 -1.340 1.00 97.19 73 ILE A CA 1
ATOM 581 C C . ILE A 1 73 ? -7.796 5.572 -1.456 1.00 97.19 73 ILE A C 1
ATOM 583 O O . ILE A 1 73 ? -8.442 6.616 -1.508 1.00 97.19 73 ILE A O 1
ATOM 587 N N . THR A 1 74 ? -8.365 4.369 -1.518 1.00 97.25 74 THR A N 1
ATOM 588 C CA . THR A 1 74 ? -9.818 4.167 -1.605 1.00 97.25 74 THR A CA 1
ATOM 589 C C . THR A 1 74 ? -10.330 3.505 -0.333 1.00 97.25 74 THR A C 1
ATOM 591 O O . THR A 1 74 ? -9.866 2.425 0.022 1.00 97.25 74 THR A O 1
ATOM 594 N N . GLY A 1 75 ? -11.319 4.114 0.323 1.00 96.19 75 GLY A N 1
ATOM 595 C CA . GLY A 1 75 ? -12.093 3.484 1.394 1.00 96.19 75 GLY A CA 1
ATOM 596 C C . GLY A 1 75 ? -13.374 2.847 0.849 1.00 96.19 75 GLY A C 1
ATOM 597 O O . GLY A 1 75 ? -14.134 3.505 0.140 1.00 96.19 75 GLY A O 1
ATOM 598 N N . VAL A 1 76 ? -13.636 1.582 1.175 1.00 97.31 76 VAL A N 1
ATOM 599 C CA . VAL A 1 76 ? -14.855 0.858 0.785 1.00 97.31 76 VAL A CA 1
ATOM 600 C C . VAL A 1 76 ? -15.557 0.332 2.032 1.00 97.31 76 VAL A C 1
ATOM 602 O O . VAL A 1 76 ? -15.023 -0.517 2.741 1.00 97.31 76 VAL A O 1
ATOM 605 N N . ASP A 1 77 ? -16.777 0.800 2.282 1.00 96.62 77 ASP A N 1
ATOM 606 C CA . ASP A 1 77 ? -17.620 0.286 3.363 1.00 96.62 77 ASP A CA 1
ATOM 607 C C . ASP A 1 77 ? -18.164 -1.114 3.010 1.00 96.62 77 ASP A C 1
ATOM 609 O O . ASP A 1 77 ? -18.774 -1.314 1.955 1.00 96.62 77 ASP A O 1
ATOM 613 N N . ARG A 1 78 ? -17.927 -2.096 3.887 1.00 95.44 78 ARG A N 1
ATOM 614 C CA . ARG A 1 78 ? -18.366 -3.495 3.756 1.00 95.44 78 ARG A CA 1
ATOM 615 C C . ARG A 1 78 ? -19.427 -3.895 4.786 1.00 95.44 78 ARG A C 1
ATOM 617 O O . ARG A 1 78 ? -19.690 -5.083 4.948 1.00 95.44 78 ARG A O 1
ATOM 624 N N . GLY A 1 79 ? -20.036 -2.940 5.482 1.00 95.38 79 GLY A N 1
ATOM 625 C CA . GLY A 1 79 ? -20.960 -3.201 6.583 1.00 95.38 79 GLY A CA 1
ATOM 626 C C . GLY A 1 79 ? -20.221 -3.206 7.915 1.00 95.38 79 GLY A C 1
ATOM 627 O O . GLY A 1 79 ? -20.139 -2.158 8.549 1.00 95.38 79 GLY A O 1
ATOM 628 N N . ASP A 1 80 ? -19.661 -4.349 8.315 1.00 95.38 80 ASP A N 1
ATOM 629 C CA . ASP A 1 80 ? -18.959 -4.495 9.606 1.00 95.38 80 ASP A CA 1
ATOM 630 C C . ASP A 1 80 ? -17.499 -4.015 9.559 1.00 95.38 80 ASP A C 1
ATOM 632 O O . ASP A 1 80 ? -16.918 -3.638 10.580 1.00 95.38 80 ASP A O 1
ATOM 636 N N . ASN A 1 81 ? -16.925 -3.963 8.355 1.00 96.62 81 ASN A N 1
ATOM 637 C CA . ASN A 1 81 ? -15.550 -3.547 8.101 1.00 96.62 81 ASN A CA 1
ATOM 638 C C . ASN A 1 81 ? -15.500 -2.387 7.101 1.00 96.62 81 ASN A C 1
ATOM 640 O O . ASN A 1 81 ? -16.435 -2.158 6.331 1.00 96.62 81 ASN A O 1
ATOM 644 N N . ILE A 1 82 ? -14.366 -1.696 7.075 1.00 96.88 82 ILE A N 1
ATOM 645 C CA . ILE A 1 82 ? -13.969 -0.781 6.008 1.00 96.88 82 ILE A CA 1
ATOM 646 C C . ILE A 1 82 ? -12.699 -1.339 5.369 1.00 96.88 82 ILE A C 1
ATOM 648 O O . ILE A 1 82 ? -11.716 -1.600 6.060 1.00 96.88 82 ILE A O 1
ATOM 652 N N . ASP A 1 83 ? -12.718 -1.529 4.053 1.00 97.50 83 ASP A N 1
ATOM 653 C CA . ASP A 1 83 ? -11.514 -1.846 3.290 1.00 97.50 83 ASP A CA 1
ATOM 654 C C . ASP A 1 83 ? -10.812 -0.539 2.905 1.00 97.50 83 ASP A C 1
ATOM 656 O O . ASP A 1 83 ? -11.406 0.318 2.254 1.00 97.50 83 ASP A O 1
ATOM 660 N N . VAL A 1 84 ? -9.541 -0.403 3.262 1.00 97.81 84 VAL A N 1
ATOM 661 C CA . VAL A 1 84 ? -8.646 0.664 2.809 1.00 97.81 84 VAL A CA 1
ATOM 662 C C . VAL A 1 84 ? -7.734 0.081 1.735 1.00 97.81 84 VAL A C 1
ATOM 664 O O . VAL A 1 84 ? -7.016 -0.887 1.978 1.00 97.81 84 VAL A O 1
ATOM 667 N N . ILE A 1 85 ? -7.782 0.630 0.525 1.00 98.25 85 ILE A N 1
ATOM 668 C CA . ILE A 1 85 ? -7.034 0.131 -0.631 1.00 98.25 85 ILE A CA 1
ATOM 669 C C . ILE A 1 85 ? -6.009 1.179 -1.046 1.00 98.25 85 ILE A C 1
ATOM 671 O O . ILE A 1 85 ? -6.371 2.259 -1.511 1.00 98.25 85 ILE A O 1
ATOM 675 N N . TYR A 1 86 ? -4.731 0.838 -0.916 1.00 98.00 86 TYR A N 1
ATOM 676 C CA . TYR A 1 86 ? -3.622 1.651 -1.402 1.00 98.00 86 TYR A CA 1
ATOM 677 C C . TYR A 1 86 ? -3.323 1.288 -2.858 1.00 98.00 86 TYR A C 1
ATOM 679 O O . TYR A 1 86 ? -3.038 0.128 -3.171 1.00 98.00 86 TYR A O 1
ATOM 687 N N . HIS A 1 87 ? -3.385 2.280 -3.746 1.00 97.38 87 HIS A N 1
ATOM 688 C CA . HIS A 1 87 ? -3.094 2.122 -5.169 1.00 97.38 87 HIS A CA 1
ATOM 689 C C . HIS A 1 87 ? -1.691 2.655 -5.471 1.00 97.38 87 HIS A C 1
ATOM 691 O O . HIS A 1 87 ? -1.476 3.868 -5.449 1.00 97.38 87 HIS A O 1
ATOM 697 N N . ILE A 1 88 ? -0.741 1.763 -5.757 1.00 96.19 88 ILE A N 1
ATOM 698 C CA . ILE A 1 88 ? 0.664 2.114 -6.008 1.00 96.19 88 ILE A CA 1
ATOM 699 C C . ILE A 1 88 ? 1.003 1.868 -7.476 1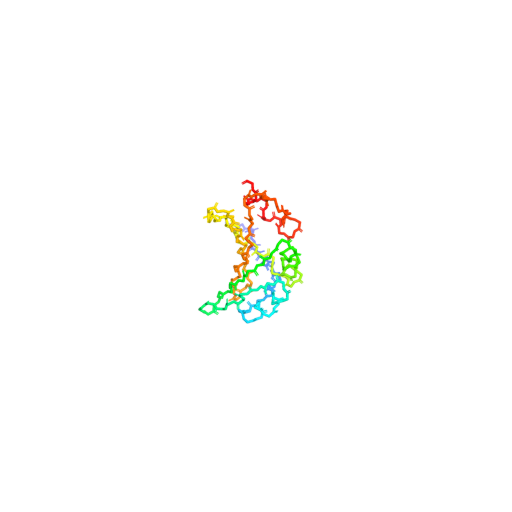.00 96.19 88 ILE A C 1
ATOM 701 O O . ILE A 1 88 ? 0.742 0.789 -8.016 1.00 96.19 88 ILE A O 1
ATOM 705 N N . HIS A 1 89 ? 1.611 2.861 -8.121 1.00 94.69 89 HIS A N 1
ATOM 706 C CA . HIS A 1 89 ? 2.179 2.706 -9.454 1.00 94.69 89 HIS A CA 1
ATOM 707 C C . HIS A 1 89 ? 3.617 2.205 -9.365 1.00 94.69 89 HIS A C 1
ATOM 709 O O . HIS A 1 89 ? 4.488 2.881 -8.818 1.00 94.69 89 HIS A O 1
ATOM 715 N N . CYS A 1 90 ? 3.862 1.037 -9.953 1.00 93.38 90 CYS A N 1
ATOM 716 C CA . CYS A 1 90 ? 5.144 0.340 -9.905 1.00 93.38 90 CYS A CA 1
ATOM 717 C C . CYS A 1 90 ? 5.866 0.370 -11.266 1.00 93.38 90 CYS A C 1
ATOM 719 O O . CYS A 1 90 ? 6.595 -0.550 -11.618 1.00 93.38 90 CYS A O 1
ATOM 721 N N . GLY A 1 91 ? 5.612 1.395 -12.086 1.00 87.50 91 GLY A N 1
ATOM 722 C CA . GLY A 1 91 ? 6.176 1.525 -13.431 1.00 87.50 91 GLY A CA 1
ATOM 723 C C . GLY A 1 91 ? 5.437 0.671 -14.462 1.00 87.50 91 GLY A C 1
ATOM 724 O O . GLY A 1 91 ? 4.589 1.167 -15.205 1.00 87.50 91 GLY A O 1
ATOM 725 N N . GLU A 1 92 ? 5.737 -0.626 -14.521 1.00 91.38 92 GLU A N 1
ATOM 726 C CA . GLU A 1 92 ? 5.092 -1.547 -15.468 1.00 91.38 92 GLU A CA 1
ATOM 727 C C . GLU A 1 92 ? 3.839 -2.218 -14.908 1.00 91.38 92 GLU A C 1
ATOM 729 O O . GLU A 1 92 ? 3.074 -2.825 -15.655 1.00 91.38 92 GLU A O 1
ATOM 734 N N . SER A 1 93 ? 3.551 -2.048 -13.624 1.00 95.12 93 SER A N 1
ATOM 735 C CA . SER A 1 93 ? 2.365 -2.607 -12.987 1.00 95.12 93 SER A CA 1
ATOM 736 C C . SER A 1 93 ? 1.696 -1.640 -12.011 1.00 95.12 93 SER A C 1
ATOM 738 O O . SER A 1 93 ? 2.213 -0.566 -11.700 1.00 95.12 93 SER A O 1
ATOM 740 N N . LEU A 1 94 ? 0.493 -2.013 -11.578 1.00 96.00 94 LEU A N 1
ATOM 741 C CA . LEU A 1 94 ? -0.291 -1.337 -10.552 1.00 96.00 94 LEU A CA 1
ATOM 742 C C . LEU A 1 94 ? -0.575 -2.325 -9.424 1.00 96.00 94 LEU A C 1
ATOM 744 O O . LEU A 1 94 ? -1.149 -3.389 -9.671 1.00 96.00 94 LEU A O 1
ATOM 748 N N . LEU A 1 95 ? -0.222 -1.955 -8.198 1.00 97.81 95 LEU A N 1
ATOM 749 C CA . LEU A 1 95 ? -0.562 -2.711 -7.000 1.00 97.81 95 LEU A CA 1
ATOM 750 C C . LEU A 1 95 ? -1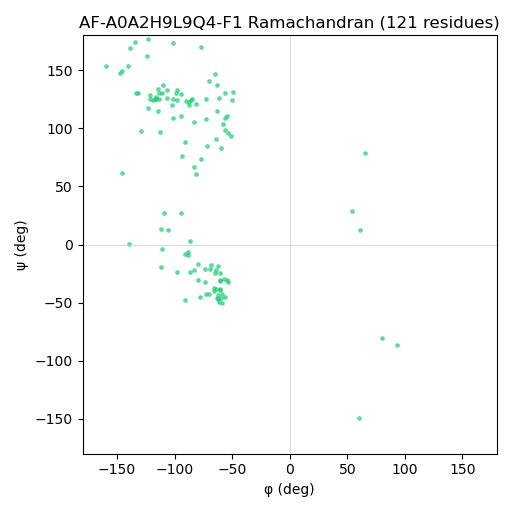.798 -2.114 -6.328 1.00 97.81 95 LEU A C 1
ATOM 752 O O . LEU A 1 95 ? -1.869 -0.910 -6.095 1.00 97.81 95 LEU A O 1
ATOM 756 N N . ASN A 1 96 ? -2.738 -2.982 -5.971 1.00 98.25 96 ASN A N 1
ATOM 757 C CA . ASN A 1 96 ? -3.874 -2.687 -5.110 1.00 98.25 96 ASN A CA 1
ATOM 758 C C . ASN A 1 96 ? -3.678 -3.469 -3.807 1.00 98.25 96 ASN A C 1
ATOM 760 O O . ASN A 1 96 ? -3.980 -4.666 -3.749 1.00 98.25 96 ASN A O 1
ATOM 764 N N . LEU A 1 97 ? -3.136 -2.805 -2.785 1.00 98.31 97 LEU A N 1
ATOM 765 C CA . LEU A 1 97 ? -2.908 -3.398 -1.469 1.00 98.31 97 LEU A CA 1
ATOM 766 C C . LEU A 1 97 ? -4.098 -3.075 -0.564 1.00 98.31 97 LEU A C 1
ATOM 768 O O . LEU A 1 97 ? -4.310 -1.921 -0.199 1.00 98.31 97 LEU A O 1
ATOM 772 N N . LYS A 1 98 ? -4.892 -4.093 -0.232 1.00 98.50 98 LYS A N 1
ATOM 773 C CA . LYS A 1 98 ? -6.114 -3.963 0.564 1.00 98.50 98 LYS A CA 1
ATOM 774 C C . LYS A 1 98 ? -5.850 -4.304 2.028 1.00 98.50 98 LYS A C 1
ATOM 776 O O . LYS A 1 98 ? -5.468 -5.430 2.326 1.00 98.50 98 LYS A O 1
ATOM 781 N N . LEU A 1 99 ? -6.172 -3.384 2.923 1.00 97.94 99 LEU A N 1
ATOM 782 C CA . LEU A 1 99 ? -6.257 -3.577 4.366 1.00 97.94 99 LEU A CA 1
ATOM 783 C C . LEU A 1 99 ? -7.735 -3.584 4.777 1.00 97.94 99 LEU A C 1
ATOM 785 O O . LEU A 1 99 ? -8.450 -2.642 4.457 1.00 97.94 99 LEU A O 1
ATOM 789 N N . SER A 1 100 ? -8.213 -4.618 5.472 1.00 96.62 100 SER A N 1
ATOM 790 C CA . SER A 1 100 ? -9.589 -4.636 6.000 1.00 96.62 100 SER A CA 1
ATOM 791 C C . SER A 1 100 ? -9.584 -4.305 7.488 1.00 96.62 100 SER A C 1
ATOM 793 O O . SER A 1 100 ? -8.892 -4.961 8.266 1.00 96.62 100 SER A O 1
ATOM 795 N N . VAL A 1 101 ? -10.350 -3.292 7.889 1.00 96.00 101 VAL A N 1
ATOM 796 C CA . VAL A 1 101 ? -10.380 -2.776 9.261 1.00 96.00 101 VAL A CA 1
ATOM 797 C C . VAL A 1 101 ? -11.786 -2.931 9.847 1.00 96.00 101 VAL A C 1
ATOM 799 O O . VAL A 1 101 ? -12.739 -2.412 9.263 1.00 96.00 101 VAL A O 1
ATOM 802 N N . PRO A 1 102 ? -11.958 -3.603 10.999 1.00 95.75 102 PRO A N 1
ATOM 803 C CA . PRO A 1 102 ? -13.251 -3.668 11.677 1.00 95.75 102 PRO A CA 1
ATOM 804 C C . PRO A 1 102 ? -13.715 -2.281 12.130 1.00 95.75 102 PRO A C 1
ATOM 806 O O . PRO A 1 102 ? -12.938 -1.530 12.721 1.00 95.75 102 PRO A O 1
ATOM 809 N N . LYS A 1 103 ? -15.000 -1.955 11.954 1.00 94.56 103 LYS A N 1
ATOM 810 C CA . LYS A 1 103 ? -15.561 -0.674 12.429 1.00 94.56 103 LYS A CA 1
ATOM 811 C C . LYS A 1 103 ? -15.531 -0.523 13.951 1.00 94.56 103 LYS A C 1
ATOM 813 O O . LYS A 1 103 ? -15.547 0.593 14.456 1.00 94.56 103 LYS A O 1
ATOM 818 N N . THR A 1 104 ? -15.456 -1.634 14.681 1.00 94.50 104 THR A N 1
ATOM 819 C CA . THR A 1 104 ? -15.293 -1.652 16.142 1.00 94.50 104 THR A CA 1
ATOM 820 C C . THR A 1 104 ? -13.921 -1.149 16.604 1.00 94.50 104 THR A C 1
ATOM 822 O O . THR A 1 104 ? -13.772 -0.807 17.772 1.00 94.50 104 THR A O 1
ATOM 825 N N . SER A 1 105 ? -12.927 -1.091 15.709 1.00 91.50 105 SER A N 1
ATOM 826 C CA . SER A 1 105 ? -11.570 -0.593 15.965 1.00 91.50 105 SER A CA 1
ATOM 827 C C . SER A 1 105 ? -11.037 0.110 14.708 1.00 91.50 105 SER A C 1
ATOM 829 O O . SER A 1 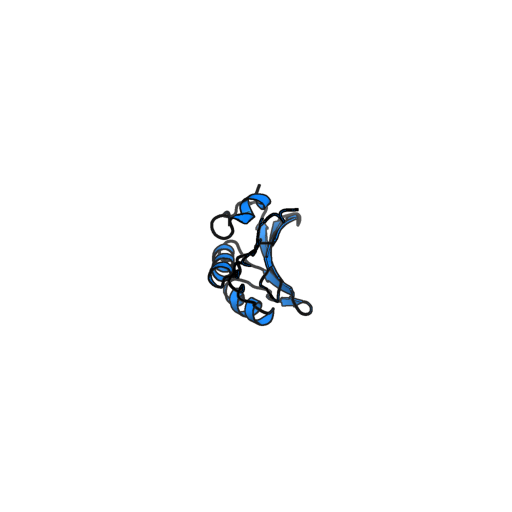105 ? -10.061 -0.321 14.084 1.00 91.50 105 SER A O 1
ATOM 831 N N . LEU A 1 106 ? -11.724 1.178 14.291 1.00 89.38 106 LEU A N 1
ATOM 832 C CA . LEU A 1 106 ? -11.438 1.915 13.057 1.00 89.38 106 LEU A CA 1
ATOM 833 C C . LEU A 1 106 ? -10.289 2.923 13.229 1.00 89.38 106 LEU A C 1
ATOM 835 O O . LEU A 1 106 ? -10.454 4.126 13.060 1.00 89.38 106 LEU A O 1
ATOM 839 N N . GLU A 1 107 ? -9.119 2.406 13.579 1.00 92.44 107 GLU A N 1
ATOM 840 C CA . GLU A 1 107 ? -7.890 3.177 13.760 1.00 92.44 107 GLU A CA 1
ATOM 841 C C . GLU A 1 107 ? -6.742 2.465 13.039 1.00 92.44 107 GLU A C 1
ATOM 843 O O . GLU A 1 107 ? -6.571 1.250 13.195 1.00 92.44 107 GLU A O 1
ATOM 848 N N . ILE A 1 108 ? -5.984 3.207 12.231 1.00 94.62 108 ILE A N 1
ATOM 849 C CA . ILE A 1 108 ? -4.775 2.750 11.535 1.00 94.62 108 ILE A CA 1
ATOM 850 C C . ILE A 1 108 ? -3.723 3.864 11.570 1.00 94.62 108 ILE A C 1
ATOM 852 O O . ILE A 1 108 ? -4.066 5.042 11.673 1.00 94.62 108 ILE A O 1
ATOM 856 N N . GLU A 1 109 ? -2.448 3.499 11.488 1.00 95.62 109 GLU A N 1
ATOM 857 C CA . GLU A 1 109 ? -1.341 4.448 11.362 1.00 95.62 109 GLU A CA 1
ATOM 858 C C . GLU A 1 109 ? -1.337 5.116 9.981 1.00 95.62 109 GLU A C 1
ATOM 860 O O . GLU A 1 109 ? -1.582 4.469 8.955 1.00 95.62 109 GLU A O 1
ATOM 865 N N . THR A 1 110 ? -1.029 6.414 9.975 1.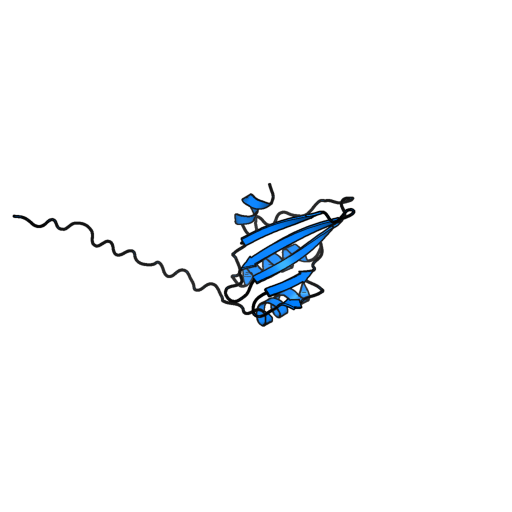00 96.06 110 THR A N 1
ATOM 866 C CA . THR A 1 110 ? -0.845 7.214 8.759 1.00 96.06 110 THR A CA 1
ATOM 867 C C . THR A 1 110 ? 0.354 6.725 7.955 1.00 96.06 110 THR A C 1
ATOM 869 O O . THR A 1 110 ? 1.369 6.306 8.511 1.00 96.06 110 THR A O 1
ATOM 872 N N . VAL A 1 111 ? 0.260 6.824 6.629 1.00 96.62 111 VAL A N 1
ATOM 873 C CA . VAL A 1 111 ? 1.365 6.481 5.727 1.00 96.62 111 VAL A CA 1
ATOM 874 C C . VAL A 1 111 ? 2.038 7.719 5.137 1.00 96.62 111 VAL A C 1
ATOM 876 O O . VAL A 1 111 ? 2.840 7.585 4.215 1.00 96.62 111 VAL A O 1
ATOM 879 N N . THR A 1 112 ? 1.769 8.926 5.657 1.00 96.06 112 THR A N 1
ATOM 880 C CA . THR A 1 112 ? 2.354 10.181 5.142 1.00 96.06 112 THR A CA 1
ATOM 881 C C . THR A 1 112 ? 3.875 10.226 5.223 1.00 96.06 112 THR A C 1
ATOM 883 O O . THR A 1 112 ? 4.511 10.821 4.354 1.00 96.06 112 THR A O 1
ATOM 886 N N . ASP A 1 113 ? 4.468 9.556 6.212 1.00 93.94 113 ASP A N 1
ATOM 887 C CA . ASP A 1 113 ? 5.927 9.462 6.363 1.00 93.94 113 ASP A CA 1
ATOM 888 C C . ASP A 1 113 ? 6.564 8.527 5.319 1.00 93.94 113 ASP A C 1
ATOM 890 O O . ASP A 1 113 ? 7.754 8.625 5.011 1.00 93.94 113 ASP A O 1
ATOM 894 N N . ILE A 1 114 ? 5.770 7.621 4.738 1.00 95.81 114 ILE A N 1
ATOM 895 C CA . ILE A 1 114 ? 6.185 6.720 3.656 1.00 95.81 114 ILE A CA 1
ATOM 896 C C . ILE A 1 114 ? 5.901 7.378 2.301 1.00 95.81 114 ILE A C 1
ATOM 898 O O . ILE A 1 114 ? 6.775 7.432 1.434 1.00 95.81 114 ILE A O 1
ATOM 902 N N . PHE A 1 115 ? 4.690 7.913 2.140 1.00 94.12 115 PHE A N 1
ATOM 903 C CA . PHE A 1 115 ? 4.196 8.583 0.946 1.00 94.12 115 PHE A CA 1
ATOM 904 C C . PHE A 1 115 ? 3.607 9.945 1.329 1.00 94.12 115 PHE A C 1
ATOM 906 O O . PHE A 1 115 ? 2.428 10.020 1.674 1.00 94.12 115 PHE A O 1
ATOM 913 N N . PRO A 1 116 ? 4.355 11.054 1.186 1.00 91.88 116 PRO A N 1
ATOM 914 C CA . PRO A 1 116 ? 3.855 12.385 1.546 1.00 91.88 116 PRO A CA 1
ATOM 915 C C . PRO A 1 116 ? 2.525 12.756 0.866 1.00 91.88 116 PRO A C 1
ATOM 917 O O . PRO A 1 116 ? 1.692 13.456 1.447 1.00 91.88 116 PRO A O 1
ATOM 920 N N . GLY A 1 117 ? 2.293 12.226 -0.344 1.00 89.81 117 GLY A N 1
ATOM 921 C CA . GLY A 1 117 ? 1.043 12.378 -1.095 1.00 89.81 117 GLY A CA 1
ATOM 922 C C . GLY A 1 117 ? -0.197 11.773 -0.420 1.00 89.81 117 GLY A C 1
ATOM 923 O O . GLY A 1 117 ? -1.308 12.184 -0.745 1.00 89.81 117 GLY A O 1
ATOM 924 N N . ALA A 1 118 ? -0.036 10.870 0.554 1.00 94.31 118 ALA A N 1
ATOM 925 C CA . ALA A 1 118 ? -1.137 10.308 1.339 1.00 94.31 118 ALA A CA 1
ATOM 926 C C . ALA A 1 118 ? -1.907 11.376 2.128 1.00 94.31 118 ALA A C 1
ATOM 928 O O . ALA A 1 118 ? -3.101 11.218 2.358 1.00 94.31 118 ALA A O 1
ATOM 929 N N . THR A 1 119 ? -1.265 12.510 2.444 1.00 93.69 119 THR A N 1
ATOM 930 C CA . THR A 1 119 ? -1.873 13.627 3.188 1.00 93.69 119 THR A CA 1
ATOM 931 C C . THR A 1 119 ? -3.175 14.119 2.554 1.00 93.69 119 THR A C 1
ATOM 933 O O . THR A 1 119 ? -4.053 14.604 3.262 1.00 93.69 119 THR A O 1
ATOM 936 N N . LEU A 1 120 ? -3.293 14.038 1.224 1.00 91.81 120 LEU A N 1
ATOM 937 C CA . LEU A 1 120 ? -4.504 14.440 0.509 1.00 91.81 120 LEU A CA 1
ATOM 938 C C . LEU A 1 120 ? -5.652 13.439 0.696 1.00 91.81 120 LEU A C 1
ATOM 940 O O . LEU A 1 120 ? -6.809 13.841 0.676 1.00 91.81 120 LEU A O 1
ATOM 944 N N . TYR A 1 121 ? -5.333 12.155 0.845 1.00 92.50 121 TYR A N 1
ATOM 945 C CA . TYR A 1 121 ? -6.303 11.063 0.828 1.00 92.50 121 TYR A CA 1
ATOM 946 C C . TYR A 1 121 ? -6.737 10.596 2.222 1.00 92.50 121 TYR A C 1
ATOM 948 O O . TYR A 1 121 ? -7.808 10.018 2.353 1.00 92.50 121 TYR A O 1
ATOM 956 N N . GLU A 1 122 ? -5.924 10.825 3.254 1.00 91.25 122 GLU A N 1
ATOM 957 C CA . GLU A 1 122 ? -6.218 10.409 4.635 1.00 91.25 122 GLU A CA 1
ATOM 958 C C . GLU A 1 122 ? -7.063 11.429 5.432 1.00 91.25 122 GLU A C 1
ATOM 960 O O . GLU A 1 122 ? -7.286 11.228 6.625 1.00 91.25 122 GLU A O 1
ATOM 965 N N . ARG A 1 123 ? -7.505 12.533 4.811 1.00 85.38 123 ARG A N 1
ATOM 966 C CA . ARG A 1 123 ? -8.197 13.661 5.468 1.00 85.38 123 ARG A CA 1
ATOM 967 C C . ARG A 1 123 ? -9.704 13.683 5.260 1.00 85.38 123 ARG A C 1
ATOM 969 O O . ARG A 1 123 ? -10.156 13.353 4.144 1.00 85.38 123 ARG A O 1
#

Foldseek 3Di:
DDDDPDDPPPPPPPPDPPQQADALVRLLVQQVVAFDPWDDDPGAETETEGELVRPLVSLQSCVVSSQQDFPAWDWDDPPQWIWTWTWTDRRRHIYTYIYIGGPVGPDHDQCCVSHVVCVVHVD

Solvent-accessible surface area (backbone atoms only — not comparable to full-atom values): 7204 Å² total; per-residue (Å²): 137,88,82,82,92,74,78,88,79,73,75,72,76,73,77,65,76,79,63,55,64,32,42,35,67,56,50,51,60,72,39,50,88,34,32,45,80,72,39,77,48,84,89,30,33,29,38,30,37,33,44,93,88,27,41,66,58,38,54,44,54,37,38,76,58,55,37,62,44,68,74,49,61,46,80,42,83,68,83,66,32,36,36,42,31,43,32,35,47,28,72,58,17,37,40,39,46,32,33,70,37,46,60,94,59,77,74,80,85,80,53,39,91,74,31,65,70,42,60,74,59,80,108

Secondary structure (DSSP, 8-state):
-PPP-----------------B-HHHHHHHHTTT-EEEEEETTTEEEEEE-TTTHHHHHHHHHHTT--EEEEEEEEE-SSEEEEEEEEE-BS-EEEEEEEEEGGG------TTT-GGGGGT--

Sequence (123 aa):
MPTDPRSNNRWSAQSHPEVEKMNANEVAQLIKRYADDVKIVGARQVFAATDKERYIEALTALRDNDLKHLTTITGVDRGDNIDVIYHIHCGESLLNLKLSVPKTSLEIETVTDIFPGATLYER

Mean predicted aligned error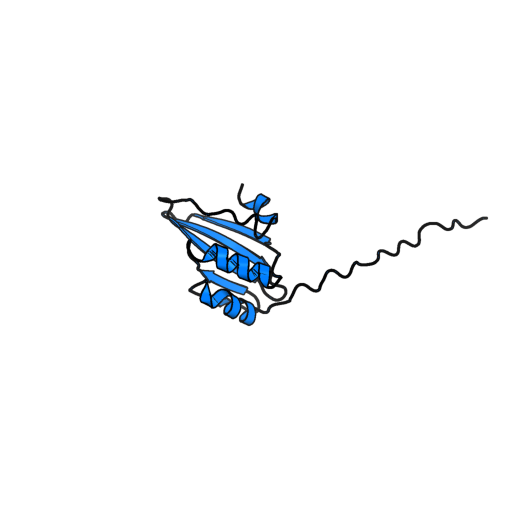: 8.42 Å

Nearest PDB structures (foldseek):
  7yvv-assembly1_A  TM=6.653E-01  e=1.453E-01  Amycolatopsis sp. Hca4
  2r5v-assembly2_B  TM=6.198E-01  e=4.574E-01  Amycolatopsis orientalis
  3zgj-assembly2_B  TM=6.082E-01  e=4.574E-01  Streptomyces coelicolor A3(2)
  2r5v-assembly1_A  TM=5.974E-01  e=5.195E-01  Amycolatopsis orientalis
  3zgj-assembly1_A  TM=5.623E-01  e=4.875E-01  Streptomyces coelicolor A3(2)

pLDDT: mean 86.99, std 18.67, range [35.97, 98.5]

Radius of gyration: 19.33 Å; Cα contacts (8 Å, |Δi|>4): 213; chains: 1; bounding box: 40×59×54 Å